Protein AF-A0AB38YH17-F1 (afdb_monomer_lite)

Sequence (181 aa):
MALWWCITSNSRCSYEELKRRRCLALGWRDLGSLQRYIKDDPRWERQFKTRVQLKGNLAYAKDQQWVDHGASVPELFWRFINMPAGDYIVLLEAGSQLTLGKTEVFGIARTPDRAIGCYQYDDQFDHAHQIHADLEWVDWHRARFGELNLPRVSFKSLLQDDTELPKVEAAWAAHAALPKA

Radius of gyration: 16.41 Å; chains: 1; bounding box: 44×32×44 Å

Structure (mmCIF, N/CA/C/O backbone):
data_AF-A0AB38YH17-F1
#
_entry.id   AF-A0AB38YH17-F1
#
loop_
_atom_site.group_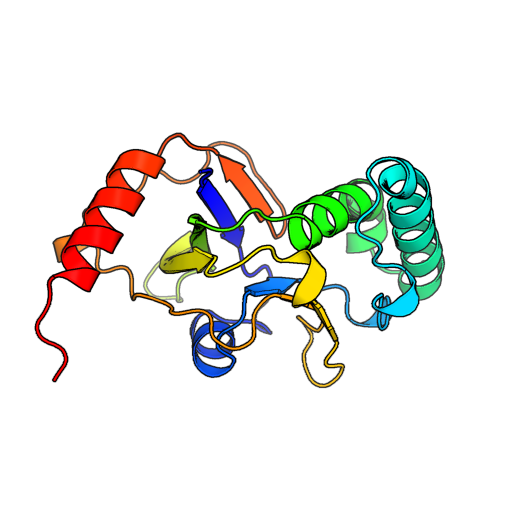PDB
_atom_site.id
_atom_site.type_symbol
_atom_site.label_atom_id
_atom_site.label_alt_id
_atom_site.label_comp_id
_atom_site.label_asym_id
_atom_site.label_entity_id
_atom_site.label_seq_id
_atom_site.pdbx_PDB_ins_code
_atom_site.Cartn_x
_atom_site.Cartn_y
_atom_site.Cartn_z
_atom_site.occupancy
_atom_site.B_iso_or_equiv
_atom_site.auth_seq_id
_atom_site.auth_comp_id
_atom_site.auth_asym_id
_atom_site.auth_atom_id
_atom_site.pdbx_PDB_model_num
ATOM 1 N N . MET A 1 1 ? 4.968 1.885 15.125 1.00 90.75 1 MET A N 1
ATOM 2 C CA . MET A 1 1 ? 3.621 1.920 14.545 1.00 90.75 1 MET A CA 1
ATOM 3 C C . MET A 1 1 ? 3.538 3.204 13.764 1.00 90.75 1 MET A C 1
ATOM 5 O O . MET A 1 1 ? 3.742 4.258 14.355 1.00 90.75 1 MET A O 1
ATOM 9 N N . ALA A 1 2 ? 3.368 3.086 12.459 1.00 96.38 2 ALA A N 1
ATOM 10 C CA . ALA A 1 2 ? 3.217 4.199 11.536 1.00 96.38 2 ALA A CA 1
ATOM 11 C C . ALA A 1 2 ? 1.855 4.129 10.834 1.00 96.38 2 ALA A C 1
ATOM 13 O O . ALA A 1 2 ? 1.192 3.087 10.843 1.00 96.38 2 ALA A O 1
ATOM 14 N N . LEU A 1 3 ? 1.457 5.241 10.223 1.00 97.56 3 LEU A N 1
ATOM 15 C CA . LEU A 1 3 ? 0.292 5.355 9.363 1.00 97.56 3 LEU A CA 1
ATOM 16 C C . LEU A 1 3 ? 0.723 5.490 7.901 1.00 97.56 3 LEU A C 1
ATOM 18 O O . LEU A 1 3 ? 1.453 6.407 7.516 1.00 97.56 3 LEU A O 1
ATOM 22 N N . TRP A 1 4 ? 0.206 4.589 7.075 1.00 97.00 4 TRP A N 1
ATOM 23 C CA . TRP A 1 4 ? 0.431 4.557 5.641 1.00 97.00 4 TRP A CA 1
ATOM 24 C C . TRP A 1 4 ? -0.840 4.948 4.897 1.00 97.00 4 TRP A C 1
ATOM 26 O O . TRP A 1 4 ? -1.844 4.243 4.929 1.00 97.00 4 TRP A O 1
ATOM 36 N N . TRP A 1 5 ? -0.786 6.051 4.169 1.00 95.75 5 TRP A N 1
ATOM 37 C CA . TRP A 1 5 ? -1.809 6.431 3.211 1.00 95.75 5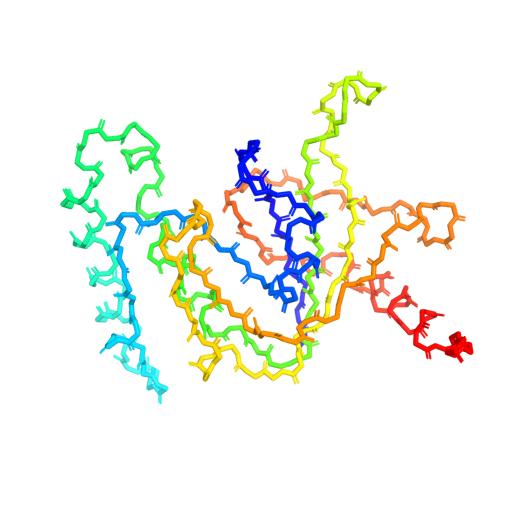 TRP A CA 1
ATOM 38 C C . TRP A 1 5 ? -1.557 5.690 1.911 1.00 95.75 5 TRP A C 1
ATOM 40 O O . TRP A 1 5 ? -0.503 5.845 1.295 1.00 95.75 5 TRP A O 1
ATOM 50 N N . CYS A 1 6 ? -2.520 4.884 1.490 1.00 93.69 6 CYS A N 1
ATOM 51 C CA . CYS A 1 6 ? -2.495 4.187 0.219 1.00 93.69 6 CYS A CA 1
ATOM 52 C C . CYS A 1 6 ? -3.551 4.789 -0.703 1.00 93.69 6 CYS A C 1
ATOM 54 O O . CYS A 1 6 ? -4.664 5.038 -0.262 1.00 93.69 6 CYS A O 1
ATOM 56 N N . ILE A 1 7 ? -3.213 5.037 -1.968 1.00 89.12 7 ILE A N 1
ATOM 57 C CA . ILE A 1 7 ? -4.166 5.525 -2.968 1.00 89.12 7 ILE A CA 1
ATOM 58 C C . ILE A 1 7 ? -4.225 4.563 -4.148 1.00 89.12 7 ILE A C 1
ATOM 60 O O . ILE A 1 7 ? -3.200 4.254 -4.768 1.00 89.12 7 ILE A O 1
ATOM 64 N N . THR A 1 8 ? -5.430 4.114 -4.485 1.00 81.69 8 THR A N 1
ATOM 65 C CA . THR A 1 8 ? -5.671 3.364 -5.715 1.00 81.69 8 THR A CA 1
ATOM 66 C C . THR A 1 8 ? -5.683 4.354 -6.881 1.00 81.69 8 THR A C 1
ATOM 68 O O . THR A 1 8 ? -6.511 5.252 -6.996 1.00 81.69 8 THR A O 1
ATOM 71 N N . SER A 1 9 ? -4.647 4.285 -7.716 1.00 62.66 9 SER A N 1
ATOM 72 C CA . SER A 1 9 ? -4.362 5.308 -8.738 1.00 62.66 9 SER A CA 1
ATOM 73 C C . SER A 1 9 ? -5.027 5.037 -10.092 1.00 62.66 9 SER A C 1
ATOM 75 O O . SER A 1 9 ? -4.808 5.781 -11.047 1.00 62.66 9 SER A O 1
ATOM 77 N N . ASN A 1 10 ? -5.826 3.974 -10.207 1.00 60.28 10 ASN A N 1
ATOM 78 C CA . ASN A 1 10 ? -6.523 3.617 -11.436 1.00 60.28 10 ASN A CA 1
ATOM 79 C C . ASN A 1 10 ? -7.869 2.942 -11.143 1.00 60.28 10 ASN A C 1
ATOM 81 O O . ASN A 1 10 ? -8.079 2.377 -10.078 1.00 60.28 10 ASN A O 1
ATOM 85 N N . SER A 1 11 ? -8.762 2.929 -12.133 1.00 59.66 11 SER A N 1
ATOM 86 C CA . SER A 1 11 ? -10.042 2.201 -12.089 1.00 59.66 11 SER A CA 1
ATOM 87 C C . SER A 1 11 ? -9.899 0.671 -12.026 1.00 59.66 11 SER A C 1
ATOM 89 O O . SER A 1 11 ? -10.888 -0.045 -12.153 1.00 59.66 11 SER A O 1
ATOM 91 N N . ARG A 1 12 ? -8.670 0.160 -11.904 1.00 66.25 12 ARG A N 1
ATOM 92 C CA . ARG A 1 12 ? -8.317 -1.255 -12.064 1.00 66.25 12 ARG A CA 1
ATOM 93 C C . ARG A 1 12 ? -7.787 -1.892 -10.779 1.00 66.25 12 ARG A C 1
ATOM 95 O O . ARG A 1 12 ? -7.286 -3.008 -10.815 1.00 66.25 12 ARG A O 1
ATOM 102 N N . CYS A 1 13 ? -7.867 -1.172 -9.668 1.00 77.75 13 CYS A N 1
ATOM 103 C CA . CYS A 1 13 ? -7.771 -1.701 -8.318 1.00 77.75 13 CYS A CA 1
ATOM 104 C C . CYS A 1 13 ? -8.674 -0.835 -7.455 1.00 77.75 13 CYS A C 1
ATOM 106 O O . CYS A 1 13 ? -8.560 0.386 -7.490 1.00 77.75 13 CYS A O 1
ATOM 108 N N . SER A 1 14 ? -9.599 -1.476 -6.754 1.00 88.25 14 SER A N 1
ATOM 109 C CA . SER A 1 14 ? -10.558 -0.806 -5.881 1.00 88.25 14 SER A CA 1
ATOM 110 C C . SER A 1 14 ? -10.413 -1.312 -4.453 1.00 88.25 14 SER A C 1
ATOM 112 O O . SER A 1 14 ? -9.875 -2.401 -4.222 1.00 88.25 14 SER A O 1
ATOM 114 N N . TYR A 1 15 ? -10.970 -0.574 -3.503 1.00 91.69 15 TYR A N 1
ATOM 115 C CA . TYR A 1 15 ? -11.047 -0.960 -2.108 1.00 91.69 15 TYR A CA 1
ATOM 116 C C . TYR A 1 15 ? -11.730 -2.316 -1.976 1.00 91.69 15 TYR A C 1
ATOM 118 O O . TYR A 1 15 ? -11.218 -3.206 -1.304 1.00 91.69 15 TYR A O 1
ATOM 126 N N . GLU A 1 16 ? -12.831 -2.509 -2.702 1.00 91.75 16 GLU A N 1
ATOM 127 C CA . GLU A 1 16 ? -13.568 -3.771 -2.727 1.00 91.75 16 GLU A CA 1
ATOM 128 C C . GLU A 1 16 ? -12.722 -4.929 -3.271 1.00 91.75 16 GLU A C 1
ATOM 130 O O . GLU A 1 16 ? -12.794 -6.053 -2.765 1.00 91.75 16 GLU A O 1
ATOM 135 N N . GLU A 1 17 ? -11.868 -4.676 -4.267 1.00 91.88 17 GLU A N 1
ATOM 136 C CA . GLU A 1 17 ? -10.942 -5.691 -4.765 1.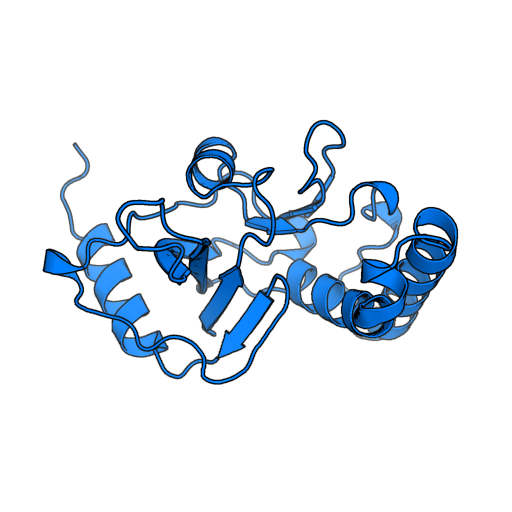00 91.88 17 GLU A CA 1
ATOM 137 C C . GLU A 1 17 ? -9.910 -6.084 -3.698 1.00 91.88 17 GLU A C 1
ATOM 139 O O . GLU A 1 17 ? -9.729 -7.278 -3.441 1.00 91.88 17 GLU A O 1
ATOM 144 N N . LEU A 1 18 ? -9.267 -5.102 -3.056 1.00 93.19 18 LEU A N 1
ATOM 145 C CA . LEU A 1 18 ? -8.273 -5.327 -1.999 1.00 93.19 18 LEU A CA 1
ATOM 146 C C . LEU A 1 18 ? -8.888 -6.009 -0.773 1.00 93.19 18 LEU A C 1
ATOM 148 O O . LEU A 1 18 ? -8.279 -6.915 -0.199 1.00 93.19 18 LEU A O 1
ATOM 152 N N . LYS A 1 19 ? -10.117 -5.628 -0.413 1.00 94.62 19 LYS A N 1
ATOM 153 C CA . LYS A 1 19 ? -10.904 -6.229 0.665 1.00 94.62 19 LYS A CA 1
ATOM 154 C C . LYS A 1 19 ? -11.226 -7.688 0.379 1.00 94.62 19 LYS A C 1
ATOM 156 O O . LYS A 1 19 ? -10.976 -8.541 1.227 1.00 94.62 19 LYS A O 1
ATOM 161 N N . ARG A 1 20 ? -11.694 -8.003 -0.833 1.00 93.50 20 ARG A N 1
ATOM 162 C CA . ARG A 1 20 ? -11.964 -9.384 -1.265 1.00 93.50 20 ARG A CA 1
ATOM 163 C C . ARG A 1 20 ? -10.697 -10.242 -1.292 1.00 93.50 20 ARG A C 1
ATOM 165 O O . ARG A 1 20 ? -10.747 -11.403 -0.898 1.00 93.50 20 ARG A O 1
ATOM 172 N N . ARG A 1 21 ? -9.577 -9.682 -1.760 1.00 93.62 21 ARG A N 1
ATOM 173 C CA . ARG A 1 21 ? -8.267 -10.359 -1.806 1.00 93.62 21 ARG A CA 1
ATOM 174 C C . ARG A 1 21 ? -7.581 -10.432 -0.441 1.00 93.62 21 ARG A C 1
ATOM 176 O O . ARG A 1 21 ? -6.639 -11.200 -0.294 1.00 93.62 21 ARG A O 1
ATOM 183 N N . ARG A 1 22 ? -8.056 -9.660 0.544 1.00 95.12 22 ARG A N 1
ATOM 184 C CA . ARG A 1 22 ? -7.485 -9.559 1.895 1.00 95.12 22 ARG A CA 1
ATOM 185 C C . ARG A 1 22 ? -5.992 -9.223 1.867 1.00 95.12 22 ARG A C 1
ATOM 187 O O . ARG A 1 22 ? -5.194 -9.804 2.597 1.00 95.12 22 ARG A O 1
ATOM 194 N N . CYS A 1 23 ? -5.616 -8.277 1.012 1.00 94.94 23 CYS A N 1
ATOM 195 C CA . CYS A 1 23 ? -4.224 -7.883 0.812 1.00 94.94 23 CYS A CA 1
ATOM 196 C C . CYS A 1 23 ? -4.077 -6.364 0.713 1.00 94.94 23 CYS A C 1
ATOM 198 O O . CYS A 1 23 ? -5.038 -5.657 0.398 1.00 94.94 23 CYS A O 1
ATOM 200 N N . LEU A 1 24 ? -2.849 -5.877 0.883 1.00 94.88 24 LEU A N 1
ATOM 201 C CA . LEU A 1 24 ? -2.430 -4.589 0.332 1.00 94.88 24 LEU A CA 1
ATOM 202 C C . LEU A 1 24 ? -1.656 -4.853 -0.960 1.00 94.88 24 LEU A C 1
ATOM 204 O O . LEU A 1 24 ? -0.811 -5.748 -0.991 1.00 94.88 24 LEU A O 1
ATOM 208 N N . ALA A 1 25 ? -1.913 -4.077 -2.014 1.00 94.06 25 ALA A N 1
ATOM 209 C CA . ALA A 1 25 ? -1.276 -4.304 -3.305 1.00 94.06 25 ALA A CA 1
ATOM 210 C C . ALA A 1 25 ? -0.769 -3.024 -3.977 1.00 94.06 25 ALA A C 1
ATOM 212 O O . ALA A 1 25 ? -1.341 -1.947 -3.823 1.00 94.06 25 ALA A O 1
ATOM 213 N N . LEU A 1 26 ? 0.294 -3.165 -4.770 1.00 91.94 26 LEU A N 1
ATOM 214 C CA . LEU A 1 26 ? 0.861 -2.124 -5.622 1.00 91.94 26 LEU A CA 1
ATOM 215 C C . LEU A 1 26 ? 0.747 -2.501 -7.101 1.00 91.94 26 LEU A C 1
ATOM 217 O O . LEU A 1 26 ? 0.844 -3.673 -7.477 1.00 91.94 26 LEU A O 1
ATOM 221 N N . GLY A 1 27 ? 0.590 -1.468 -7.934 1.00 88.38 27 GLY A N 1
ATOM 222 C CA . GLY A 1 27 ? 0.692 -1.556 -9.389 1.00 88.38 27 GLY A CA 1
ATOM 223 C C . GLY A 1 27 ? 2.100 -1.910 -9.872 1.00 88.38 27 GLY A C 1
ATOM 224 O O . GLY A 1 27 ? 2.980 -2.232 -9.078 1.00 88.38 27 GLY A O 1
ATOM 225 N N . TRP A 1 28 ? 2.318 -1.779 -11.181 1.00 91.25 28 TRP A N 1
ATOM 226 C CA . TRP A 1 28 ? 3.551 -2.147 -11.892 1.00 91.25 28 TRP A CA 1
ATOM 227 C C . TRP A 1 28 ? 3.695 -3.638 -12.234 1.00 91.25 28 TRP A C 1
ATOM 229 O O . TRP A 1 28 ? 4.817 -4.141 -12.300 1.00 91.25 28 TRP A O 1
ATOM 239 N N . ARG A 1 29 ? 2.586 -4.314 -12.574 1.00 93.00 29 ARG A N 1
ATOM 240 C CA . ARG A 1 29 ? 2.536 -5.738 -12.966 1.00 93.00 29 ARG A CA 1
ATOM 241 C C . ARG A 1 29 ? 3.690 -6.214 -13.855 1.00 93.00 29 ARG A C 1
ATOM 243 O O . ARG A 1 29 ? 4.269 -7.256 -13.555 1.00 93.00 29 ARG A O 1
ATOM 250 N N . ASP A 1 30 ? 4.049 -5.474 -14.902 1.00 94.44 30 ASP A N 1
ATOM 251 C CA . ASP A 1 30 ? 5.064 -5.875 -15.890 1.00 94.44 30 ASP A CA 1
ATOM 252 C C . ASP A 1 30 ? 6.507 -5.830 -15.348 1.00 94.44 30 ASP A C 1
ATOM 254 O O . ASP A 1 30 ? 7.439 -6.293 -16.007 1.00 94.44 30 ASP A O 1
ATOM 258 N N . LEU A 1 31 ? 6.718 -5.379 -14.099 1.00 94.81 31 LEU A N 1
ATOM 259 C CA . LEU A 1 31 ? 7.949 -5.705 -13.376 1.00 94.81 31 LEU A CA 1
ATOM 260 C C . LEU A 1 31 ? 8.107 -7.224 -13.252 1.00 94.81 31 LEU A C 1
ATOM 262 O O . LEU A 1 31 ? 9.234 -7.718 -13.222 1.00 94.81 31 LEU A O 1
ATOM 266 N N . GLY A 1 32 ? 7.016 -7.986 -13.198 1.00 96.00 32 GLY A N 1
ATOM 267 C CA . GLY A 1 32 ? 7.044 -9.411 -12.898 1.00 96.00 32 GLY A CA 1
ATOM 268 C C . GLY A 1 32 ? 7.415 -9.682 -11.440 1.00 96.00 32 GLY A C 1
ATOM 269 O O . GLY A 1 32 ? 7.835 -8.787 -10.704 1.00 96.00 32 GLY A O 1
ATOM 270 N N . SER A 1 33 ? 7.314 -10.942 -11.021 1.00 95.75 33 SER A N 1
ATOM 271 C CA . SER A 1 33 ? 7.592 -11.324 -9.632 1.00 95.75 33 SER A CA 1
ATOM 272 C C . SER A 1 33 ? 8.961 -10.838 -9.131 1.00 95.75 33 SER A C 1
ATOM 274 O O . SER A 1 33 ? 10.006 -11.031 -9.771 1.00 95.75 33 SER A O 1
ATOM 276 N N . LEU A 1 34 ? 8.948 -10.227 -7.942 1.00 95.75 34 LEU A N 1
ATOM 277 C CA . LEU A 1 34 ? 10.137 -9.796 -7.212 1.00 95.75 34 LEU A CA 1
ATOM 278 C C . LEU A 1 34 ? 10.571 -10.805 -6.141 1.00 95.75 34 LEU A C 1
ATOM 280 O O . LEU A 1 34 ? 11.603 -10.577 -5.517 1.00 95.75 34 LEU A O 1
ATOM 284 N N . GLN A 1 35 ? 9.852 -11.924 -5.963 1.00 94.81 35 GLN A N 1
ATOM 285 C CA . GLN A 1 35 ? 10.039 -12.883 -4.858 1.00 94.81 35 GLN A CA 1
ATOM 286 C C . GLN A 1 35 ? 11.510 -13.274 -4.657 1.00 94.81 35 GLN A C 1
ATOM 288 O O . GLN A 1 35 ? 12.044 -13.202 -3.557 1.00 94.81 35 GLN A O 1
ATOM 293 N N . ARG A 1 36 ? 12.207 -13.609 -5.752 1.00 94.06 36 ARG A N 1
ATOM 294 C CA . ARG A 1 36 ? 13.623 -14.029 -5.742 1.00 94.06 36 ARG A CA 1
ATOM 295 C C . ARG A 1 36 ? 14.613 -12.945 -5.301 1.00 94.06 36 ARG A C 1
ATOM 297 O O . ARG A 1 36 ? 15.790 -13.230 -5.093 1.00 94.06 36 ARG A O 1
ATOM 304 N N . TYR A 1 37 ? 14.168 -11.695 -5.250 1.00 93.31 37 TYR A N 1
ATOM 305 C CA . TYR A 1 37 ? 14.963 -10.543 -4.846 1.00 93.31 37 TYR A CA 1
ATOM 306 C C . TYR A 1 37 ? 14.607 -10.052 -3.449 1.00 93.31 37 TYR A C 1
ATOM 308 O O . TYR A 1 37 ? 15.236 -9.105 -3.000 1.00 93.31 37 TYR A O 1
ATOM 316 N N . ILE A 1 38 ? 13.634 -10.644 -2.763 1.00 93.38 38 ILE A N 1
ATOM 317 C CA . ILE A 1 38 ? 13.275 -10.239 -1.406 1.00 93.38 38 ILE A CA 1
ATOM 318 C C . ILE A 1 38 ? 14.163 -10.997 -0.426 1.00 93.38 38 ILE A C 1
ATOM 320 O O . ILE A 1 38 ? 14.278 -12.220 -0.495 1.00 93.38 38 ILE A O 1
ATOM 324 N N . LYS A 1 39 ? 14.839 -10.254 0.453 1.00 92.25 39 LYS A N 1
ATOM 325 C CA . LYS A 1 39 ? 15.719 -10.798 1.489 1.00 92.25 39 LYS A CA 1
ATOM 326 C C . LYS A 1 39 ? 15.609 -9.951 2.745 1.00 92.25 39 LYS A C 1
ATOM 328 O O . LYS A 1 39 ? 15.701 -8.730 2.649 1.00 92.25 39 LYS A O 1
ATOM 333 N N . ASP A 1 40 ? 15.484 -10.608 3.894 1.00 89.12 40 ASP A N 1
ATOM 334 C CA . ASP A 1 40 ? 15.517 -9.968 5.213 1.00 89.12 40 ASP A CA 1
ATOM 335 C C . ASP A 1 40 ? 16.971 -9.677 5.626 1.00 89.12 40 ASP A C 1
ATOM 337 O O . ASP A 1 40 ? 17.537 -10.313 6.510 1.00 89.12 40 ASP A O 1
ATOM 341 N N . ASP A 1 41 ? 17.614 -8.766 4.891 1.00 88.69 41 ASP A N 1
ATOM 342 C CA . ASP A 1 41 ? 18.974 -8.285 5.147 1.00 88.69 41 ASP A CA 1
ATOM 343 C C . ASP A 1 41 ? 19.031 -6.763 4.902 1.00 88.69 41 ASP A C 1
ATOM 345 O O . ASP A 1 41 ? 18.842 -6.321 3.764 1.00 88.69 41 ASP A O 1
ATOM 349 N N . PRO A 1 42 ? 19.337 -5.937 5.921 1.00 81.00 42 PRO A N 1
ATOM 350 C CA . PRO A 1 42 ? 19.447 -4.484 5.771 1.00 81.00 42 PRO A CA 1
ATOM 351 C C . PRO A 1 42 ? 20.455 -4.040 4.702 1.00 81.00 42 PRO A C 1
ATOM 353 O O . PRO A 1 42 ? 20.302 -2.989 4.083 1.00 81.00 42 PRO A O 1
ATOM 356 N N . ARG A 1 43 ? 21.492 -4.843 4.434 1.00 90.06 43 ARG A N 1
ATOM 357 C CA . ARG A 1 43 ? 22.506 -4.543 3.411 1.00 90.06 43 ARG A CA 1
ATOM 358 C C . ARG A 1 43 ? 22.007 -4.791 1.992 1.00 90.06 43 ARG A C 1
ATOM 360 O O . ARG A 1 43 ? 22.727 -4.460 1.051 1.00 90.06 43 ARG A O 1
ATOM 367 N N . TRP A 1 44 ? 20.822 -5.383 1.841 1.00 93.50 44 TRP A N 1
ATOM 368 C CA . TRP A 1 44 ? 20.228 -5.767 0.565 1.00 93.50 44 TRP A CA 1
ATOM 369 C C . TRP A 1 44 ? 19.396 -4.661 -0.092 1.00 93.50 44 TRP A C 1
ATOM 371 O O . TRP A 1 44 ? 19.095 -4.741 -1.285 1.00 93.50 44 TRP A O 1
ATOM 381 N N . GLU A 1 45 ? 19.059 -3.609 0.656 1.00 95.12 45 GLU A N 1
ATOM 382 C CA . GLU A 1 45 ? 18.231 -2.489 0.205 1.00 95.12 45 GLU A CA 1
ATOM 383 C C . GLU A 1 45 ? 18.678 -1.931 -1.152 1.00 95.12 45 GLU A C 1
ATOM 385 O O . GLU A 1 45 ? 17.896 -1.832 -2.102 1.00 95.12 45 GLU A O 1
ATOM 390 N N . ARG A 1 46 ? 19.969 -1.603 -1.271 1.00 95.69 46 ARG A N 1
ATOM 391 C CA . ARG A 1 46 ? 20.533 -1.000 -2.483 1.00 95.69 46 ARG A CA 1
ATOM 392 C C . ARG A 1 46 ? 20.399 -1.932 -3.687 1.00 95.69 46 ARG A C 1
ATOM 394 O O . ARG A 1 46 ? 20.072 -1.484 -4.788 1.00 95.69 46 ARG A O 1
ATOM 401 N N . GLN A 1 47 ? 20.661 -3.221 -3.497 1.00 96.06 47 GLN A N 1
ATOM 402 C CA . GLN A 1 47 ? 20.594 -4.243 -4.536 1.00 96.06 47 GLN A CA 1
ATOM 403 C C . GLN A 1 47 ? 19.145 -4.449 -4.962 1.00 96.06 47 GLN A C 1
ATOM 405 O O . GLN A 1 47 ? 18.874 -4.451 -6.162 1.00 96.06 47 GLN A O 1
ATOM 410 N N . PHE A 1 48 ? 18.216 -4.557 -4.009 1.00 96.69 48 PHE A N 1
ATOM 411 C CA . PHE A 1 48 ? 16.787 -4.651 -4.292 1.00 96.69 48 PHE A CA 1
ATOM 412 C C . PHE A 1 48 ? 16.309 -3.457 -5.125 1.00 96.69 48 PHE A C 1
ATOM 414 O O . PHE A 1 48 ? 15.797 -3.648 -6.230 1.00 96.69 48 PHE A O 1
ATOM 421 N N . LYS A 1 49 ? 16.573 -2.229 -4.661 1.00 97.19 49 LYS A N 1
ATOM 422 C CA . LYS A 1 49 ? 16.175 -0.998 -5.360 1.00 97.19 49 LYS A CA 1
ATOM 423 C C . LYS A 1 49 ? 16.747 -0.932 -6.776 1.00 97.19 49 LYS A C 1
ATOM 425 O O . LYS A 1 49 ? 16.026 -0.646 -7.729 1.00 97.19 49 LYS A O 1
ATOM 430 N N . THR A 1 50 ? 18.019 -1.299 -6.942 1.00 96.75 50 THR A N 1
ATOM 431 C CA . THR A 1 50 ? 18.666 -1.368 -8.264 1.00 96.75 50 THR A CA 1
ATOM 432 C C . THR A 1 50 ? 17.965 -2.371 -9.187 1.00 96.75 50 THR A C 1
ATOM 434 O O . THR A 1 50 ? 17.765 -2.091 -10.367 1.00 96.75 50 THR A O 1
ATOM 437 N N . ARG A 1 51 ? 17.558 -3.542 -8.677 1.00 96.75 51 ARG A N 1
ATOM 438 C CA . ARG A 1 51 ? 16.845 -4.556 -9.473 1.00 96.75 51 ARG A CA 1
ATOM 439 C C . ARG A 1 51 ? 15.459 -4.086 -9.896 1.00 96.75 51 ARG A C 1
ATOM 441 O O . ARG A 1 51 ? 15.099 -4.314 -11.049 1.00 96.75 51 ARG A O 1
ATOM 448 N N . VAL A 1 52 ? 14.717 -3.430 -9.003 1.00 97.19 52 VAL A N 1
ATOM 449 C CA . VAL A 1 52 ? 13.412 -2.832 -9.326 1.00 97.19 52 VAL A CA 1
ATOM 450 C C . VAL A 1 52 ? 13.574 -1.779 -10.421 1.00 97.19 52 VAL A C 1
ATOM 452 O O . VAL A 1 52 ? 12.894 -1.868 -11.440 1.00 97.19 52 VAL A O 1
ATOM 455 N N . GLN A 1 53 ? 14.539 -0.863 -10.278 1.00 97.44 53 GLN A N 1
ATOM 456 C CA . GLN A 1 53 ? 14.804 0.172 -11.282 1.00 97.44 53 GLN A CA 1
ATOM 457 C C . GLN A 1 53 ? 15.157 -0.426 -12.649 1.00 97.44 53 GLN A C 1
ATOM 459 O O . GLN A 1 53 ? 14.597 -0.018 -13.660 1.00 97.44 53 GLN A O 1
ATOM 464 N N . LEU A 1 54 ? 16.067 -1.406 -12.697 1.00 96.38 54 LEU A N 1
ATOM 465 C CA . LEU A 1 54 ? 16.475 -2.040 -13.955 1.00 96.38 54 LEU A CA 1
ATOM 466 C C . LEU A 1 54 ? 15.312 -2.769 -14.631 1.00 96.38 54 LEU A C 1
ATOM 468 O O . LEU A 1 54 ? 15.126 -2.633 -15.836 1.00 96.38 54 LEU A O 1
ATOM 472 N N . LYS A 1 55 ? 14.521 -3.531 -13.865 1.00 96.69 55 LYS A N 1
ATOM 473 C CA . LYS A 1 55 ? 13.352 -4.236 -14.406 1.00 96.69 55 LYS A CA 1
ATOM 474 C C . LYS A 1 55 ? 12.313 -3.251 -14.927 1.00 96.69 55 LYS A C 1
ATOM 476 O O . LYS A 1 55 ? 11.797 -3.465 -16.018 1.00 96.69 55 LYS A O 1
ATOM 481 N N . GLY A 1 56 ? 12.063 -2.162 -14.205 1.00 96.12 56 GLY A N 1
ATOM 482 C CA . GLY A 1 56 ? 11.116 -1.146 -14.644 1.00 96.12 56 GLY A CA 1
ATOM 483 C C . GLY A 1 56 ? 11.588 -0.378 -15.874 1.00 96.12 56 GLY A C 1
ATOM 484 O O . GLY A 1 56 ? 10.825 -0.246 -16.820 1.00 96.12 56 GLY A O 1
ATOM 485 N N . ASN A 1 57 ? 12.868 0.002 -15.942 1.00 96.19 57 ASN A N 1
ATOM 486 C CA . ASN A 1 57 ? 13.445 0.641 -17.130 1.00 96.19 57 ASN A CA 1
ATOM 487 C C . ASN A 1 57 ? 13.320 -0.225 -18.391 1.00 96.19 57 ASN A C 1
ATOM 489 O O . ASN A 1 57 ? 13.241 0.318 -19.487 1.00 96.19 57 ASN A O 1
ATOM 493 N N . LEU A 1 58 ? 13.324 -1.554 -18.248 1.00 95.62 58 LEU A N 1
ATOM 494 C CA . LEU A 1 58 ? 13.138 -2.482 -19.363 1.00 95.62 58 LEU A CA 1
ATOM 495 C C . LEU A 1 58 ? 11.657 -2.673 -19.712 1.00 95.62 58 LEU A C 1
ATOM 497 O O . LEU A 1 58 ? 11.294 -2.577 -20.880 1.00 95.62 58 LEU A O 1
ATOM 501 N N . ALA A 1 59 ? 10.812 -2.940 -18.715 1.00 95.50 59 ALA A N 1
ATOM 502 C CA . ALA A 1 59 ? 9.395 -3.239 -18.921 1.00 95.50 59 ALA A CA 1
ATOM 503 C C . ALA A 1 59 ? 8.585 -2.008 -19.362 1.00 95.50 59 ALA A C 1
ATOM 505 O O . ALA A 1 59 ? 7.708 -2.111 -20.213 1.00 95.50 59 ALA A O 1
ATOM 506 N N . TYR A 1 60 ? 8.927 -0.836 -18.828 1.00 94.25 60 TYR A N 1
ATOM 507 C CA . TYR A 1 60 ? 8.177 0.410 -18.976 1.00 94.25 60 TYR A CA 1
ATOM 508 C C . TYR A 1 60 ? 8.962 1.491 -19.728 1.00 94.25 60 TYR A C 1
ATOM 510 O O . TYR A 1 60 ? 8.692 2.678 -19.578 1.00 94.25 60 TYR A O 1
ATOM 518 N N . ALA A 1 61 ? 9.926 1.103 -20.570 1.00 91.56 61 ALA A N 1
ATOM 519 C CA . ALA A 1 61 ? 10.804 2.034 -21.291 1.00 91.56 61 ALA A CA 1
ATOM 520 C C . ALA A 1 61 ? 10.057 3.124 -22.091 1.00 91.56 61 ALA A C 1
ATOM 522 O O . ALA A 1 61 ? 10.608 4.189 -22.350 1.00 91.56 61 ALA A O 1
ATOM 523 N N . LYS A 1 62 ? 8.821 2.834 -22.517 1.00 92.44 62 LYS A N 1
ATOM 524 C CA . LYS A 1 62 ? 7.956 3.727 -23.305 1.00 92.44 62 LYS A CA 1
ATOM 525 C C . LYS A 1 62 ? 6.728 4.223 -22.530 1.00 92.44 62 LYS A C 1
ATOM 527 O O . LYS A 1 62 ? 5.871 4.873 -23.120 1.00 92.44 62 LYS A O 1
ATOM 532 N N . ASP A 1 63 ? 6.607 3.878 -21.252 1.00 92.69 63 ASP A N 1
ATOM 533 C CA . ASP A 1 63 ? 5.474 4.269 -20.417 1.00 92.69 63 ASP A CA 1
ATOM 534 C C . ASP A 1 63 ? 5.738 5.647 -19.797 1.00 92.69 63 ASP A C 1
ATOM 536 O O . ASP A 1 63 ? 6.716 5.839 -19.071 1.00 92.69 63 ASP A O 1
ATOM 540 N N . GLN A 1 64 ? 4.856 6.610 -20.068 1.00 90.81 64 GLN A N 1
ATOM 541 C CA . GLN A 1 64 ? 5.011 7.976 -19.569 1.00 90.81 64 GLN A CA 1
ATOM 542 C C . GLN A 1 64 ? 4.986 8.041 -18.035 1.00 90.81 64 GLN A C 1
ATOM 544 O O . GLN A 1 64 ? 5.754 8.790 -17.438 1.00 90.81 64 GLN A O 1
ATOM 549 N N . GLN A 1 65 ? 4.174 7.213 -17.370 1.00 87.44 65 GLN A N 1
ATOM 550 C CA . GLN A 1 65 ? 4.141 7.192 -15.911 1.00 87.44 65 GLN A CA 1
ATOM 551 C C . GLN A 1 65 ? 5.457 6.694 -15.316 1.00 87.44 65 GLN A C 1
ATOM 553 O O . GLN A 1 65 ? 5.829 7.119 -14.221 1.00 87.44 65 GLN A O 1
ATOM 558 N N . TRP A 1 66 ? 6.142 5.771 -15.992 1.00 92.19 66 TRP A N 1
ATOM 559 C CA . TRP A 1 66 ? 7.476 5.343 -15.582 1.00 92.19 66 TRP A CA 1
ATOM 560 C C . TRP A 1 66 ? 8.528 6.419 -15.844 1.00 92.19 66 TRP A C 1
ATOM 562 O O . TRP A 1 66 ? 9.409 6.612 -15.012 1.00 92.19 66 TRP A O 1
ATOM 572 N N . VAL A 1 67 ? 8.430 7.159 -16.947 1.00 90.81 67 VAL A N 1
ATOM 573 C CA . VAL A 1 67 ? 9.322 8.302 -17.204 1.00 90.81 67 VAL A CA 1
ATOM 574 C C . VAL A 1 67 ? 9.184 9.359 -16.103 1.00 90.81 67 VAL A C 1
ATOM 576 O O . VAL A 1 67 ? 10.192 9.816 -15.567 1.00 90.81 67 VAL A O 1
ATOM 579 N N . ASP A 1 68 ? 7.952 9.679 -15.706 1.00 88.56 68 ASP A N 1
ATOM 580 C CA . ASP A 1 68 ? 7.679 10.753 -14.746 1.00 88.56 68 ASP A CA 1
ATOM 581 C C . ASP A 1 68 ? 7.918 10.338 -13.284 1.00 88.56 68 ASP A C 1
ATOM 583 O O . ASP A 1 68 ? 8.282 11.163 -12.444 1.00 88.56 68 ASP A O 1
ATOM 587 N N . HIS A 1 69 ? 7.714 9.057 -12.952 1.00 86.50 69 HIS A N 1
ATOM 588 C CA . HIS A 1 69 ? 7.713 8.584 -11.560 1.00 86.50 69 HIS A CA 1
ATOM 589 C C . HIS A 1 69 ? 8.620 7.384 -11.282 1.00 86.50 69 HIS A C 1
ATOM 591 O O . HIS A 1 69 ? 8.795 7.012 -10.124 1.00 86.50 69 HIS A O 1
ATOM 597 N N . GLY A 1 70 ? 9.220 6.763 -12.295 1.00 88.62 70 GLY A N 1
ATOM 598 C CA . GLY A 1 70 ? 9.975 5.513 -12.161 1.00 88.62 70 GLY A CA 1
ATOM 599 C C . GLY A 1 70 ? 11.131 5.594 -11.166 1.00 88.62 70 GLY A C 1
ATOM 600 O O . GLY A 1 70 ? 11.441 4.603 -10.515 1.00 88.62 70 GLY A O 1
ATOM 601 N N . ALA A 1 71 ? 11.715 6.781 -10.975 1.00 91.06 71 ALA A N 1
ATOM 602 C CA . ALA A 1 71 ? 12.783 7.010 -10.003 1.00 91.06 71 ALA A CA 1
ATOM 603 C C . ALA A 1 71 ? 12.348 6.812 -8.535 1.00 91.06 71 ALA A C 1
ATOM 605 O O . ALA A 1 71 ? 13.184 6.476 -7.696 1.00 91.06 71 ALA A O 1
ATOM 606 N N . SER A 1 72 ? 11.063 6.997 -8.202 1.00 91.44 72 SER A N 1
ATOM 607 C CA . SER A 1 72 ? 10.548 6.803 -6.835 1.00 91.44 72 SER A CA 1
ATOM 608 C C . SER A 1 72 ? 10.032 5.385 -6.577 1.00 91.44 72 SER A C 1
ATOM 610 O O . SER A 1 72 ? 9.900 4.972 -5.423 1.00 91.44 72 SER A O 1
ATOM 612 N N . VAL A 1 73 ? 9.788 4.602 -7.632 1.00 93.44 73 VAL A N 1
ATOM 613 C CA . VAL A 1 73 ? 9.231 3.245 -7.533 1.00 93.44 73 VAL A CA 1
ATOM 614 C C . VAL A 1 73 ? 10.121 2.287 -6.721 1.00 93.44 73 VAL A C 1
ATOM 616 O O . VAL A 1 73 ? 9.578 1.558 -5.890 1.00 93.44 73 VAL A O 1
ATOM 619 N N . PRO A 1 74 ? 11.463 2.275 -6.851 1.00 96.00 74 PRO A N 1
ATOM 620 C CA . PRO A 1 74 ? 12.309 1.416 -6.022 1.00 96.00 74 PRO A CA 1
ATOM 621 C C . PRO A 1 74 ? 12.161 1.658 -4.516 1.00 96.00 74 PRO A C 1
ATOM 623 O O . PRO A 1 74 ? 12.105 0.703 -3.743 1.00 96.00 74 PRO A O 1
ATOM 626 N N . GLU A 1 75 ? 12.089 2.926 -4.103 1.00 95.00 75 GLU A N 1
ATOM 627 C CA . GLU A 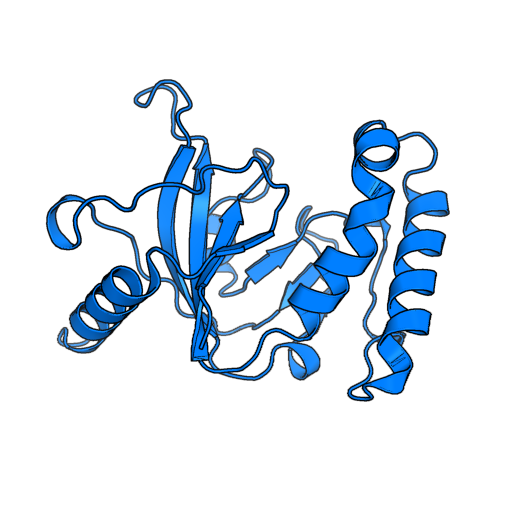1 75 ? 11.876 3.312 -2.704 1.00 95.00 75 GLU A CA 1
ATOM 628 C C . GLU A 1 75 ? 10.506 2.843 -2.212 1.00 95.00 75 GLU A C 1
ATOM 630 O O . GLU A 1 75 ? 10.408 2.219 -1.157 1.00 95.00 75 GLU A O 1
ATOM 635 N N . LEU A 1 76 ? 9.466 3.086 -3.013 1.00 93.94 76 LEU A N 1
ATOM 636 C CA . LEU A 1 76 ? 8.100 2.650 -2.742 1.00 93.94 76 LEU A CA 1
ATOM 637 C C . LEU A 1 76 ? 8.029 1.135 -2.497 1.00 93.94 76 LEU A C 1
ATOM 639 O O . LEU A 1 76 ? 7.501 0.703 -1.474 1.00 93.94 76 LEU A O 1
ATOM 643 N N . PHE A 1 77 ? 8.597 0.330 -3.400 1.00 95.50 77 PHE A N 1
ATOM 644 C CA . PHE A 1 77 ? 8.609 -1.125 -3.248 1.00 95.50 77 PHE A CA 1
ATOM 645 C C . PHE A 1 77 ? 9.401 -1.576 -2.027 1.00 95.50 77 PHE A C 1
ATOM 647 O O . PHE A 1 77 ? 8.985 -2.521 -1.364 1.00 95.50 77 PHE A O 1
ATOM 654 N N . TRP A 1 78 ? 10.524 -0.920 -1.720 1.00 95.25 78 TRP A N 1
ATOM 655 C CA . TRP A 1 78 ? 11.319 -1.263 -0.544 1.00 95.25 78 TRP A CA 1
ATOM 656 C C . TRP A 1 78 ? 10.538 -1.038 0.750 1.00 95.25 78 TRP A C 1
ATOM 658 O O . TRP A 1 78 ? 10.518 -1.925 1.601 1.00 95.25 78 TRP A O 1
ATOM 668 N N . ARG A 1 79 ? 9.855 0.108 0.877 1.00 94.44 79 ARG A N 1
ATOM 669 C CA . ARG A 1 79 ? 8.991 0.412 2.029 1.00 94.44 79 ARG A CA 1
ATOM 670 C C . ARG A 1 79 ? 7.834 -0.570 2.139 1.00 94.44 79 ARG A C 1
ATOM 672 O O . ARG A 1 79 ? 7.580 -1.090 3.216 1.00 94.44 79 ARG A O 1
ATOM 679 N N . PHE A 1 80 ? 7.192 -0.868 1.014 1.00 95.19 80 PHE A N 1
ATOM 680 C CA . PHE A 1 80 ? 6.085 -1.813 0.936 1.00 95.19 80 PHE A CA 1
ATOM 681 C C . PHE A 1 80 ? 6.466 -3.206 1.453 1.00 95.19 80 PHE A C 1
ATOM 683 O O . PHE A 1 80 ? 5.808 -3.725 2.347 1.00 95.19 80 PHE A O 1
ATOM 690 N N . ILE A 1 81 ? 7.573 -3.788 0.977 1.00 95.25 81 ILE A N 1
ATOM 691 C CA . ILE A 1 81 ? 7.998 -5.121 1.438 1.00 95.25 81 ILE A CA 1
ATOM 692 C C . ILE A 1 81 ? 8.608 -5.115 2.846 1.00 95.25 81 ILE A C 1
ATOM 694 O O . ILE A 1 81 ? 8.749 -6.178 3.433 1.00 95.25 81 ILE A O 1
ATOM 698 N N . ASN A 1 82 ? 8.988 -3.959 3.395 1.00 94.19 82 ASN A N 1
ATOM 699 C CA . ASN A 1 82 ? 9.543 -3.842 4.750 1.00 94.19 82 ASN A CA 1
ATOM 700 C C . ASN A 1 82 ? 8.544 -3.282 5.767 1.00 94.19 82 ASN A C 1
ATOM 702 O O . ASN A 1 82 ? 8.953 -2.952 6.880 1.00 94.19 82 ASN A O 1
ATOM 706 N N . MET A 1 83 ? 7.258 -3.182 5.416 1.00 95.00 83 MET A N 1
ATOM 707 C CA . MET A 1 83 ? 6.241 -2.664 6.326 1.00 95.00 83 MET A CA 1
ATOM 708 C C . MET A 1 83 ? 6.223 -3.492 7.632 1.00 95.00 83 MET A C 1
ATOM 710 O O . MET A 1 83 ? 6.078 -4.723 7.579 1.00 95.00 83 MET A O 1
ATOM 714 N N . PRO A 1 84 ? 6.441 -2.856 8.798 1.00 94.38 84 PRO A N 1
ATOM 715 C CA . PRO A 1 84 ? 6.394 -3.517 10.096 1.00 94.38 84 PRO A CA 1
ATOM 716 C C . PRO A 1 84 ? 5.022 -4.105 10.419 1.00 94.38 84 PRO A C 1
ATOM 718 O O . PRO A 1 84 ? 3.999 -3.656 9.906 1.00 94.38 84 PRO A O 1
ATOM 721 N N . ALA A 1 85 ? 5.007 -5.066 11.343 1.00 95.06 85 ALA A N 1
ATOM 722 C CA . ALA A 1 85 ? 3.774 -5.528 11.967 1.00 95.06 85 ALA A CA 1
ATOM 723 C C . ALA A 1 85 ? 3.167 -4.425 12.850 1.00 95.06 85 ALA A C 1
ATOM 725 O O . ALA A 1 85 ? 3.886 -3.716 13.561 1.00 95.06 85 ALA A O 1
ATOM 726 N N . GLY A 1 86 ? 1.840 -4.336 12.859 1.00 95.88 86 GLY A N 1
ATOM 727 C CA . GLY A 1 86 ? 1.076 -3.407 13.682 1.00 95.88 86 GLY A CA 1
ATOM 728 C C . GLY A 1 86 ? 0.959 -1.986 13.131 1.00 95.88 86 GLY A C 1
ATOM 729 O O . GLY A 1 86 ? 0.351 -1.161 13.811 1.00 95.88 86 GLY A O 1
ATOM 730 N N . ASP A 1 87 ? 1.503 -1.710 11.948 1.00 97.31 87 ASP A N 1
ATOM 731 C CA . ASP A 1 87 ? 1.307 -0.451 11.233 1.00 97.31 87 ASP A CA 1
ATOM 732 C C . ASP A 1 87 ? -0.116 -0.358 10.675 1.00 97.31 87 ASP A C 1
ATOM 734 O O . ASP A 1 87 ? -0.758 -1.369 10.383 1.00 97.31 87 ASP A O 1
ATOM 738 N N . TYR A 1 88 ? -0.614 0.866 10.530 1.00 97.94 88 TYR A N 1
ATOM 739 C CA . TYR A 1 88 ? -1.941 1.129 9.992 1.00 97.94 88 TYR A CA 1
ATOM 740 C C . TYR A 1 88 ? -1.873 1.566 8.544 1.00 97.94 88 TYR A C 1
ATOM 742 O O . TYR A 1 88 ? -0.957 2.268 8.125 1.00 97.94 88 TYR A O 1
ATOM 750 N N . ILE A 1 89 ? -2.896 1.188 7.794 1.00 97.44 89 ILE A N 1
ATOM 751 C CA . ILE A 1 89 ? -3.087 1.569 6.405 1.00 97.44 89 ILE A CA 1
ATOM 752 C C . ILE A 1 89 ? -4.427 2.287 6.310 1.00 97.44 89 ILE A C 1
ATOM 754 O O . ILE A 1 89 ? -5.430 1.781 6.805 1.00 97.44 89 ILE A O 1
ATOM 758 N N . VAL A 1 90 ? -4.449 3.441 5.656 1.00 97.12 90 VAL A N 1
ATOM 759 C CA . VAL A 1 90 ? -5.666 4.148 5.247 1.00 97.12 90 VAL A CA 1
ATOM 760 C C . VAL A 1 90 ? -5.736 4.090 3.732 1.00 97.12 90 VAL A C 1
ATOM 762 O O . VAL A 1 90 ? -4.822 4.567 3.060 1.00 97.12 90 VAL A O 1
ATOM 765 N N . LEU A 1 91 ? -6.808 3.516 3.190 1.00 95.06 91 LEU A N 1
ATOM 766 C CA . LEU A 1 91 ? -7.018 3.463 1.751 1.00 95.06 91 LEU A CA 1
ATOM 767 C C . LEU A 1 91 ? -7.869 4.641 1.275 1.00 95.06 91 LEU A C 1
ATOM 769 O O . LEU A 1 91 ? -8.978 4.881 1.761 1.00 95.06 91 LEU A O 1
ATOM 773 N N . LEU A 1 92 ? -7.323 5.335 0.287 1.00 92.38 92 LEU A N 1
ATOM 774 C CA . LEU A 1 92 ? -7.921 6.418 -0.459 1.00 92.38 92 LEU A CA 1
ATOM 775 C C . LEU A 1 92 ? -8.296 5.945 -1.860 1.00 92.38 92 LEU A C 1
ATOM 777 O O . LEU A 1 92 ? -7.475 5.337 -2.545 1.00 92.38 92 LEU A O 1
ATOM 781 N N . GLU A 1 93 ? -9.481 6.321 -2.324 1.00 88.06 93 GLU A N 1
ATOM 782 C CA . GLU A 1 93 ? -9.862 6.157 -3.729 1.00 88.06 93 GLU A CA 1
ATOM 783 C C . GLU A 1 93 ? -10.484 7.441 -4.261 1.00 88.06 93 GLU A C 1
ATOM 785 O O . GLU A 1 93 ? -11.031 8.246 -3.500 1.00 88.06 93 GLU A O 1
ATOM 790 N N . ALA A 1 94 ? -10.408 7.643 -5.576 1.00 77.56 94 ALA A N 1
ATOM 791 C CA . ALA A 1 94 ? -11.209 8.671 -6.222 1.00 77.56 94 ALA A CA 1
ATOM 792 C C . ALA A 1 94 ? -12.689 8.303 -6.057 1.00 77.56 94 ALA A C 1
ATOM 794 O O . ALA A 1 94 ? -13.132 7.239 -6.491 1.00 77.56 94 ALA A O 1
ATOM 795 N N . GLY A 1 95 ? -13.443 9.179 -5.403 1.00 65.69 95 GLY A N 1
ATOM 796 C CA . GLY A 1 95 ? -14.857 8.982 -5.162 1.00 65.69 95 GLY A CA 1
ATOM 797 C C . GLY A 1 95 ? -15.676 8.961 -6.456 1.00 65.69 95 GLY A C 1
ATOM 798 O O . GLY A 1 95 ? -15.217 9.321 -7.543 1.00 65.69 95 GLY A O 1
ATOM 799 N N . SER A 1 96 ? -16.921 8.506 -6.340 1.00 63.78 96 SER A N 1
ATOM 800 C CA . SER A 1 96 ? -17.843 8.390 -7.472 1.00 63.78 96 SER A CA 1
ATOM 801 C C . SER A 1 96 ? -18.196 9.748 -8.109 1.00 63.78 96 SER A C 1
ATOM 803 O O . SER A 1 96 ? -17.881 10.821 -7.591 1.00 63.78 96 SER A O 1
ATOM 805 N N . GLN A 1 97 ? -18.944 9.723 -9.220 1.00 56.69 97 GLN A N 1
ATOM 806 C CA . GLN A 1 97 ? -19.506 10.945 -9.815 1.00 56.69 97 GLN A CA 1
ATOM 807 C C . GLN A 1 97 ? -20.338 11.767 -8.813 1.00 56.69 97 GLN A C 1
ATOM 809 O O . GLN A 1 97 ? -20.357 12.992 -8.903 1.00 56.69 97 GLN A O 1
ATOM 814 N N . LEU A 1 98 ? -20.966 11.116 -7.823 1.00 59.50 98 LEU A N 1
ATOM 815 C CA . LEU A 1 98 ? -21.729 11.788 -6.766 1.00 59.50 98 LEU A CA 1
ATOM 816 C C . LEU A 1 98 ? -20.839 12.624 -5.837 1.00 59.50 98 LEU A C 1
ATOM 818 O O . LEU A 1 98 ? -21.291 13.632 -5.304 1.00 59.50 98 LEU A O 1
ATOM 822 N N . THR A 1 99 ? -19.571 12.245 -5.671 1.00 60.19 99 THR A N 1
ATOM 823 C CA . THR A 1 99 ? -18.588 12.986 -4.866 1.00 60.19 99 THR A CA 1
ATOM 824 C C . THR A 1 99 ? -17.665 13.844 -5.733 1.00 60.19 99 THR A C 1
ATOM 826 O O . THR A 1 99 ? -16.635 14.333 -5.268 1.00 60.19 99 THR A O 1
ATOM 829 N N . LEU A 1 100 ? -18.068 14.091 -6.990 1.00 64.31 100 LEU A N 1
ATOM 830 C CA . LEU A 1 100 ? -17.358 14.913 -7.976 1.00 64.31 100 LEU A CA 1
ATOM 831 C C . LEU A 1 100 ? -15.905 14.460 -8.208 1.00 64.31 100 LEU A C 1
ATOM 833 O O . LEU A 1 100 ? -15.045 15.281 -8.522 1.00 64.31 100 LEU A O 1
ATOM 837 N N . GLY A 1 101 ? -15.615 13.168 -8.022 1.00 69.12 101 GLY A N 1
ATOM 838 C CA . GLY A 1 101 ? -14.260 12.632 -8.166 1.00 69.12 101 GLY A CA 1
ATOM 839 C C . GLY A 1 101 ? -13.284 13.062 -7.066 1.00 69.12 101 GLY A C 1
ATOM 840 O O . GLY A 1 101 ? -12.075 12.924 -7.248 1.00 69.12 101 GLY A O 1
ATOM 841 N N . LYS A 1 102 ? -13.768 13.600 -5.936 1.00 78.88 102 LYS A N 1
ATOM 842 C CA . LYS A 1 102 ? -12.906 13.901 -4.784 1.00 78.88 102 LYS A CA 1
ATOM 843 C C . LYS A 1 102 ? -12.331 12.612 -4.213 1.00 78.88 102 LYS A C 1
ATOM 845 O O . LYS A 1 102 ? -13.036 11.617 -4.115 1.00 78.88 102 LYS A O 1
ATOM 850 N N . THR A 1 103 ? -11.069 12.643 -3.804 1.00 85.94 103 THR A N 1
ATOM 851 C CA . THR A 1 103 ? -10.446 11.529 -3.085 1.00 85.94 103 THR A CA 1
ATOM 852 C C . THR A 1 103 ? -11.100 11.354 -1.717 1.00 85.94 103 THR A C 1
ATOM 854 O O . THR A 1 103 ? -11.255 12.323 -0.973 1.00 85.94 103 THR A O 1
ATOM 857 N N . GLU A 1 104 ? -11.468 10.125 -1.375 1.00 88.88 104 GLU A N 1
ATOM 858 C CA . GLU A 1 104 ? -12.166 9.785 -0.138 1.00 88.88 104 GLU A CA 1
ATOM 859 C C . GLU A 1 104 ? -11.480 8.620 0.571 1.00 88.88 104 GLU A C 1
ATOM 861 O O . GLU A 1 104 ? -10.866 7.774 -0.070 1.00 88.88 104 GLU A O 1
ATOM 866 N N . VAL A 1 105 ? -11.591 8.576 1.901 1.00 92.88 105 VAL A N 1
ATOM 867 C CA . VAL A 1 105 ? -11.179 7.418 2.703 1.00 92.88 105 VAL A CA 1
ATOM 868 C C . VAL A 1 105 ? -12.264 6.349 2.628 1.00 92.88 105 VAL A C 1
ATOM 870 O O . VAL A 1 105 ? -13.406 6.626 2.997 1.00 92.88 105 VAL A O 1
ATOM 873 N N . PHE A 1 106 ? -11.895 5.147 2.193 1.00 93.38 106 PHE A N 1
ATOM 874 C CA . PHE A 1 106 ? -12.815 4.011 2.063 1.00 93.38 106 PHE A CA 1
ATOM 875 C C . PHE A 1 106 ? -12.671 3.003 3.193 1.00 93.38 106 PHE A C 1
ATOM 877 O O . PHE A 1 106 ? -13.665 2.472 3.682 1.00 93.38 106 PHE A O 1
ATOM 884 N N . GLY A 1 107 ? -11.447 2.772 3.656 1.00 95.25 107 GLY A N 1
ATOM 885 C CA . GLY A 1 107 ? -11.217 1.803 4.710 1.00 95.25 107 GLY A CA 1
ATOM 886 C C . GLY A 1 107 ? -9.852 1.922 5.346 1.00 95.25 107 GLY A C 1
ATOM 887 O O . GLY A 1 107 ? -8.954 2.600 4.842 1.00 95.25 107 GLY A O 1
ATOM 888 N N . ILE A 1 108 ? -9.725 1.241 6.475 1.00 97.44 108 ILE A N 1
ATOM 889 C CA . ILE A 1 108 ? -8.479 1.111 7.214 1.00 97.44 108 ILE A CA 1
ATOM 890 C C . ILE A 1 108 ? -8.123 -0.360 7.391 1.00 97.44 108 ILE A C 1
ATOM 892 O O . ILE A 1 108 ? -8.997 -1.224 7.428 1.00 97.44 108 ILE A O 1
ATOM 896 N N . ALA A 1 109 ? -6.837 -0.638 7.513 1.00 97.44 109 ALA A N 1
ATOM 897 C CA . ALA A 1 109 ? -6.306 -1.952 7.835 1.00 97.44 109 ALA A CA 1
ATOM 898 C C . ALA A 1 109 ? -5.162 -1.813 8.838 1.00 97.44 109 ALA A C 1
ATOM 900 O O . ALA A 1 109 ? -4.582 -0.736 8.996 1.00 97.44 109 ALA A O 1
ATOM 901 N N . ARG A 1 110 ? -4.820 -2.916 9.497 1.00 96.62 110 ARG A N 1
ATOM 902 C CA . ARG A 1 110 ? -3.634 -3.022 10.346 1.00 96.62 110 ARG A CA 1
ATOM 903 C C . ARG A 1 110 ? -2.809 -4.214 9.894 1.00 96.62 110 ARG A C 1
ATOM 905 O O . ARG A 1 110 ? -3.363 -5.299 9.726 1.00 96.62 110 ARG A O 1
ATOM 912 N N . THR A 1 111 ? -1.507 -4.030 9.709 1.00 95.56 111 THR A N 1
ATOM 913 C CA . THR A 1 111 ? -0.621 -5.121 9.293 1.00 95.56 111 THR A CA 1
ATOM 914 C C . THR A 1 111 ? -0.528 -6.178 10.401 1.00 95.56 111 THR A C 1
ATOM 916 O O . THR A 1 111 ? -0.163 -5.848 11.536 1.00 95.56 111 THR A O 1
ATOM 919 N N . PRO A 1 112 ? -0.877 -7.448 10.125 1.00 93.56 112 PRO A N 1
ATOM 920 C CA . PRO A 1 112 ? -0.858 -8.494 11.147 1.00 93.56 112 PRO A CA 1
ATOM 921 C C . PRO A 1 112 ? 0.572 -8.929 11.495 1.00 93.56 112 PRO A C 1
ATOM 923 O O . PRO A 1 112 ? 0.882 -9.209 12.653 1.00 93.56 112 PRO A O 1
ATOM 926 N N . ASP A 1 113 ? 1.455 -8.942 10.502 1.00 93.69 113 ASP A N 1
ATOM 927 C CA . ASP A 1 113 ? 2.836 -9.396 10.584 1.00 93.69 113 ASP A CA 1
ATOM 928 C C . ASP A 1 113 ? 3.778 -8.504 9.753 1.00 93.69 113 ASP A C 1
ATOM 930 O O . ASP A 1 113 ? 3.380 -7.480 9.199 1.00 93.69 113 ASP A O 1
ATOM 934 N N . ARG A 1 114 ? 5.075 -8.839 9.729 1.00 93.88 114 ARG A N 1
ATOM 935 C CA . ARG A 1 114 ? 6.056 -8.122 8.900 1.00 93.88 114 ARG A CA 1
ATOM 936 C C . ARG A 1 114 ? 5.834 -8.488 7.434 1.00 93.88 114 ARG A C 1
ATOM 938 O O . ARG A 1 114 ? 5.911 -9.661 7.080 1.00 93.88 114 ARG A O 1
ATOM 945 N N . ALA A 1 115 ? 5.701 -7.489 6.569 1.00 94.12 115 ALA A N 1
ATOM 946 C CA . ALA A 1 115 ? 5.369 -7.686 5.158 1.00 94.12 115 ALA A CA 1
ATOM 947 C C . ALA A 1 115 ? 6.375 -8.535 4.355 1.00 94.12 115 ALA A C 1
ATOM 949 O O . ALA A 1 115 ? 5.999 -9.181 3.376 1.00 94.12 115 ALA A O 1
ATOM 950 N N . ILE A 1 116 ? 7.650 -8.564 4.759 1.00 92.00 116 ILE A N 1
ATOM 951 C CA . ILE A 1 116 ? 8.736 -9.170 3.972 1.00 92.00 116 ILE A CA 1
ATOM 952 C C . ILE A 1 116 ? 8.565 -10.677 3.743 1.00 92.00 116 ILE A C 1
ATOM 954 O O . ILE A 1 116 ? 8.989 -11.197 2.712 1.00 92.00 116 ILE A O 1
ATOM 958 N N . GLY A 1 117 ? 7.916 -11.374 4.681 1.00 89.81 117 GLY A N 1
ATOM 959 C CA . GLY A 1 117 ? 7.605 -12.802 4.574 1.00 89.81 117 GLY A CA 1
ATOM 960 C C . GLY A 1 117 ? 6.322 -13.101 3.794 1.00 89.81 117 GLY A C 1
ATOM 961 O O . GLY A 1 117 ? 6.070 -14.254 3.458 1.00 89.81 117 GLY A O 1
ATOM 962 N N . CYS A 1 118 ? 5.535 -12.071 3.485 1.00 93.94 118 CYS A N 1
ATOM 963 C CA . CYS A 1 118 ? 4.154 -12.196 3.013 1.00 93.94 118 CYS A CA 1
ATOM 964 C C . CYS A 1 118 ? 3.984 -11.719 1.571 1.00 93.94 118 CYS A C 1
ATOM 966 O O . CYS A 1 118 ? 2.861 -11.651 1.073 1.00 93.94 118 CYS A O 1
ATOM 968 N N . TYR A 1 119 ? 5.085 -11.363 0.905 1.00 95.56 119 TYR A N 1
ATOM 969 C CA . TYR A 1 119 ? 5.043 -10.925 -0.478 1.00 95.56 119 TYR A CA 1
ATOM 970 C C . TYR A 1 119 ? 4.551 -12.044 -1.396 1.00 95.56 119 TYR A C 1
ATOM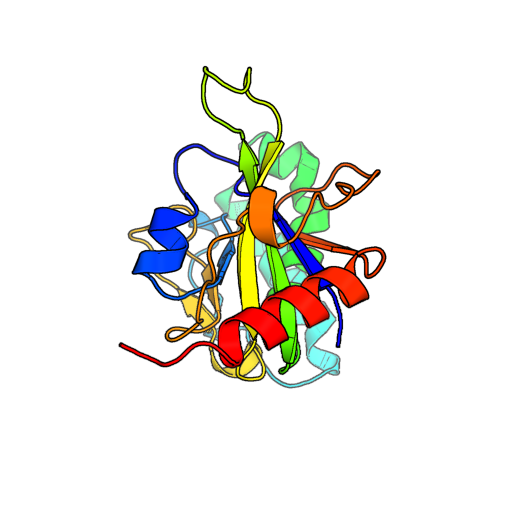 972 O O . TYR A 1 119 ? 5.069 -13.166 -1.371 1.00 95.56 119 TYR A O 1
ATOM 980 N N . GLN A 1 120 ? 3.605 -11.688 -2.258 1.00 95.06 120 GLN A N 1
ATOM 981 C CA . GLN A 1 120 ? 3.088 -12.527 -3.326 1.00 95.06 120 GLN A CA 1
ATOM 982 C C . GLN A 1 120 ? 2.979 -11.717 -4.620 1.00 95.06 120 GLN A C 1
ATOM 984 O O . GLN A 1 120 ? 2.863 -10.488 -4.616 1.00 95.06 120 GLN A O 1
ATOM 989 N N . TYR A 1 121 ? 3.030 -12.417 -5.749 1.00 95.88 121 TYR A N 1
ATOM 990 C CA . TYR A 1 121 ? 2.833 -11.835 -7.070 1.00 95.88 121 TYR A CA 1
ATOM 991 C C . TYR A 1 121 ? 1.733 -12.595 -7.801 1.00 95.88 121 TYR A C 1
ATOM 993 O O . TYR A 1 121 ? 1.830 -13.813 -7.931 1.00 95.88 121 TYR A O 1
ATOM 1001 N N . ASP A 1 122 ? 0.732 -11.867 -8.285 1.00 94.12 122 ASP A N 1
ATOM 1002 C CA . ASP A 1 122 ? -0.393 -12.409 -9.045 1.00 94.12 122 ASP A CA 1
ATOM 1003 C C . ASP A 1 122 ? -0.598 -11.581 -10.316 1.00 94.12 122 ASP A C 1
ATOM 1005 O O . ASP A 1 122 ? -1.029 -10.428 -10.262 1.00 94.12 122 ASP A O 1
ATOM 1009 N N . ASP A 1 123 ? -0.236 -12.152 -11.461 1.00 93.69 123 ASP A N 1
ATOM 1010 C CA . ASP A 1 123 ? -0.277 -11.478 -12.760 1.00 93.69 123 ASP A CA 1
ATOM 1011 C C . ASP A 1 123 ? -1.693 -11.312 -13.328 1.00 93.69 123 ASP A C 1
ATOM 1013 O O . ASP A 1 123 ? -1.873 -10.587 -14.311 1.00 93.69 123 ASP A O 1
ATOM 1017 N N . GLN A 1 124 ? -2.712 -11.894 -12.689 1.00 91.75 124 GLN A N 1
ATOM 1018 C CA . GLN A 1 124 ? -4.110 -11.703 -13.076 1.00 91.75 124 GLN A CA 1
ATOM 1019 C C . GLN A 1 124 ? -4.616 -10.288 -12.762 1.00 91.75 124 GLN A C 1
ATOM 1021 O O . GLN A 1 124 ? -5.597 -9.840 -13.357 1.00 91.75 124 GLN A O 1
ATOM 1026 N N . PHE A 1 125 ? -3.941 -9.566 -11.862 1.00 89.56 125 PHE A N 1
ATOM 1027 C CA . PHE A 1 125 ? -4.332 -8.229 -11.414 1.00 89.56 125 PHE A CA 1
ATOM 1028 C C . PHE A 1 125 ? -3.340 -7.162 -11.875 1.00 89.56 125 PHE A C 1
ATOM 1030 O O . PHE A 1 125 ? -2.133 -7.382 -11.931 1.00 89.56 125 PHE A O 1
ATOM 1037 N N . ASP A 1 126 ? -3.826 -5.948 -12.140 1.00 88.19 126 ASP A N 1
ATOM 1038 C CA . ASP A 1 126 ? -2.939 -4.819 -12.454 1.00 88.19 126 ASP A CA 1
ATOM 1039 C C . ASP A 1 126 ? -2.143 -4.367 -11.218 1.00 88.19 126 ASP A C 1
ATOM 1041 O O . ASP A 1 126 ? -0.973 -3.988 -11.328 1.00 88.19 126 ASP A O 1
ATOM 1045 N N . HIS A 1 127 ? -2.753 -4.471 -10.031 1.00 90.31 127 HIS A N 1
ATOM 1046 C CA . HIS A 1 127 ? -2.053 -4.411 -8.746 1.00 90.31 127 HIS A CA 1
ATOM 1047 C C . HIS A 1 127 ? -1.582 -5.815 -8.355 1.00 90.31 127 HIS A C 1
ATOM 1049 O O . HIS A 1 127 ? -2.155 -6.480 -7.487 1.00 90.31 127 HIS A O 1
ATOM 1055 N N . ALA A 1 128 ? -0.568 -6.284 -9.080 1.00 93.00 128 ALA A N 1
ATOM 1056 C CA . ALA A 1 128 ? -0.064 -7.651 -9.006 1.00 93.00 128 ALA A CA 1
ATOM 1057 C C . ALA A 1 128 ? 0.792 -7.928 -7.766 1.00 93.00 128 ALA A C 1
ATOM 1059 O O . ALA A 1 128 ? 0.908 -9.073 -7.331 1.00 93.00 128 ALA A O 1
ATOM 1060 N N . HIS A 1 129 ? 1.435 -6.898 -7.214 1.00 95.06 129 HIS A N 1
ATOM 1061 C CA . HIS A 1 129 ? 2.385 -7.040 -6.116 1.00 95.06 129 HIS A CA 1
ATOM 1062 C C . HIS A 1 129 ? 1.672 -6.895 -4.785 1.00 95.06 129 HIS A C 1
ATOM 1064 O O . HIS A 1 129 ? 1.228 -5.801 -4.462 1.00 95.06 129 HIS A O 1
ATOM 1070 N N . GLN A 1 130 ? 1.581 -7.975 -4.021 1.00 95.19 130 GLN A N 1
ATOM 1071 C CA . GLN A 1 130 ? 0.764 -8.047 -2.814 1.00 95.19 130 GLN A CA 1
ATOM 1072 C C . GLN A 1 130 ? 1.627 -8.297 -1.586 1.00 95.19 130 GLN A C 1
ATOM 1074 O O . GLN A 1 130 ? 2.637 -8.996 -1.670 1.00 95.19 130 GLN A O 1
ATOM 1079 N N . ILE A 1 131 ? 1.198 -7.759 -0.449 1.00 95.00 131 ILE A N 1
ATOM 1080 C CA . ILE A 1 131 ? 1.632 -8.181 0.882 1.00 95.00 131 ILE A CA 1
ATOM 1081 C C . ILE A 1 131 ? 0.395 -8.514 1.709 1.00 95.00 131 ILE A C 1
ATOM 1083 O O . ILE A 1 131 ? -0.635 -7.840 1.596 1.00 95.00 131 ILE A O 1
ATOM 1087 N N . HIS A 1 132 ? 0.551 -9.528 2.558 1.00 91.75 132 HIS A N 1
ATOM 1088 C CA . HIS A 1 132 ? -0.507 -10.138 3.364 1.00 91.75 132 HIS A CA 1
ATOM 1089 C C . HIS A 1 132 ? -1.584 -10.822 2.500 1.00 91.75 132 HIS A C 1
ATOM 1091 O O . HIS A 1 132 ? -1.941 -10.351 1.423 1.00 91.75 132 HIS A O 1
ATOM 1097 N N . ALA A 1 133 ? -2.090 -11.959 2.974 1.00 83.88 133 ALA A N 1
ATOM 1098 C CA . ALA A 1 133 ? -3.172 -12.712 2.319 1.00 83.88 133 ALA A CA 1
ATOM 1099 C C . ALA A 1 133 ? -4.407 -12.862 3.228 1.00 83.88 133 ALA A C 1
ATOM 1101 O O . ALA A 1 133 ? -5.378 -13.544 2.903 1.00 83.88 133 ALA A O 1
ATOM 1102 N N . ASP A 1 134 ? -4.353 -12.245 4.403 1.00 88.81 134 ASP A N 1
ATOM 1103 C CA . ASP A 1 134 ? -5.334 -12.331 5.470 1.00 88.81 134 ASP A CA 1
ATOM 1104 C C . ASP A 1 134 ? -5.653 -10.961 6.088 1.00 88.81 134 ASP A C 1
ATOM 1106 O O . ASP A 1 134 ? -6.339 -10.911 7.111 1.00 88.81 134 ASP A O 1
ATOM 1110 N N . LEU A 1 135 ? -5.236 -9.869 5.435 1.00 94.44 135 LEU A N 1
ATOM 1111 C CA . LEU A 1 135 ? -5.422 -8.495 5.891 1.00 94.44 135 LEU A CA 1
ATOM 1112 C C . LEU A 1 135 ? -6.905 -8.210 6.154 1.00 94.44 135 LEU A C 1
ATOM 1114 O O . LEU A 1 135 ? -7.754 -8.353 5.267 1.00 94.44 135 LEU A O 1
ATOM 1118 N N . GLU A 1 136 ? -7.212 -7.810 7.386 1.00 95.31 136 GLU A N 1
ATOM 1119 C CA . GLU A 1 136 ? -8.548 -7.364 7.765 1.00 95.31 136 GLU A CA 1
ATOM 1120 C C . GLU A 1 136 ? -8.716 -5.895 7.379 1.00 95.31 136 GLU A C 1
ATOM 1122 O O . GLU A 1 136 ? -7.995 -5.018 7.856 1.00 95.31 136 GLU A O 1
ATOM 1127 N N . TRP A 1 137 ? -9.699 -5.647 6.519 1.00 95.88 137 TRP A N 1
ATOM 1128 C CA . TRP A 1 137 ? -10.127 -4.311 6.146 1.00 95.88 137 TRP A CA 1
ATOM 1129 C C . TRP A 1 137 ? -11.385 -3.930 6.918 1.00 95.88 137 TRP A C 1
ATOM 1131 O O . TRP A 1 137 ? -12.349 -4.694 6.978 1.00 95.88 1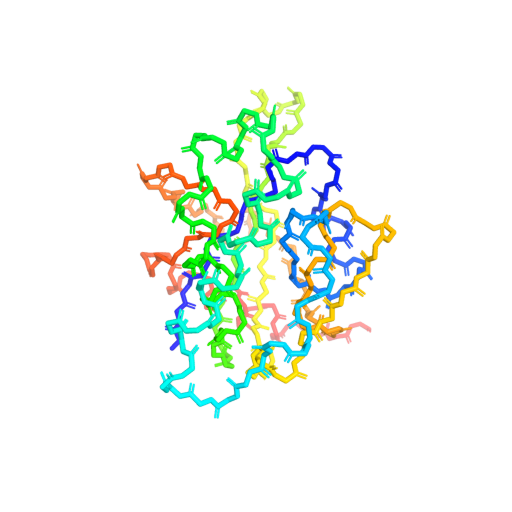37 TRP A O 1
ATOM 1141 N N . VAL A 1 138 ? -11.387 -2.712 7.444 1.00 95.81 138 VAL A N 1
ATOM 1142 C CA . VAL A 1 138 ? -12.510 -2.099 8.150 1.00 95.81 138 VAL A CA 1
ATOM 1143 C C . VAL A 1 138 ? -13.020 -0.933 7.320 1.00 95.81 138 VAL A C 1
ATOM 1145 O O . VAL A 1 138 ? -12.242 -0.052 6.951 1.00 95.81 138 VAL A O 1
ATOM 1148 N N . ASP A 1 139 ? -14.320 -0.927 7.038 1.00 95.19 139 ASP A N 1
ATOM 1149 C CA . ASP A 1 139 ? -14.972 0.151 6.295 1.00 95.19 139 ASP A CA 1
ATOM 1150 C C . ASP A 1 139 ? -14.902 1.463 7.084 1.00 95.19 139 ASP A C 1
ATOM 1152 O O . ASP A 1 139 ? -15.241 1.526 8.273 1.00 95.19 139 ASP A O 1
ATOM 1156 N N . TRP A 1 140 ? -14.479 2.541 6.425 1.00 94.62 140 TRP A N 1
ATOM 1157 C CA . TRP A 1 140 ? -14.426 3.847 7.063 1.00 94.62 140 TRP A CA 1
ATOM 1158 C C . TRP A 1 140 ? -15.786 4.540 7.003 1.00 94.62 140 TRP A C 1
ATOM 1160 O O . TRP A 1 140 ? -16.194 5.117 5.994 1.00 94.62 140 TRP A O 1
ATOM 1170 N N . HIS A 1 141 ? -16.487 4.555 8.133 1.00 91.62 141 HIS A N 1
ATOM 1171 C CA . HIS A 1 141 ? -17.746 5.277 8.267 1.00 91.62 141 HIS A CA 1
ATOM 1172 C C . HIS A 1 141 ? -17.528 6.666 8.870 1.00 91.62 141 HIS A C 1
ATOM 1174 O O . HIS A 1 141 ? -17.408 6.807 10.088 1.00 91.62 141 HIS A O 1
ATOM 1180 N N . ARG A 1 142 ? -17.571 7.714 8.035 1.00 90.25 142 ARG A N 1
ATOM 1181 C CA . ARG A 1 142 ? -17.421 9.117 8.480 1.00 90.25 142 ARG A CA 1
ATOM 1182 C C . ARG A 1 142 ? -18.374 9.507 9.609 1.00 90.25 142 ARG A C 1
ATOM 1184 O O . ARG A 1 142 ? -17.974 10.201 10.534 1.00 90.25 142 ARG A O 1
ATOM 1191 N N . ALA A 1 143 ? -19.619 9.031 9.567 1.00 90.31 143 ALA A N 1
ATOM 1192 C CA . ALA A 1 143 ? -20.612 9.315 10.605 1.00 90.31 143 ALA A CA 1
ATOM 1193 C C . ALA A 1 143 ? -20.229 8.745 11.985 1.00 90.31 143 ALA A C 1
ATOM 1195 O O . ALA A 1 143 ? -20.683 9.254 13.004 1.00 90.31 143 ALA A O 1
ATOM 1196 N N . ARG A 1 144 ? -19.402 7.693 12.018 1.00 90.69 144 ARG A N 1
ATOM 1197 C CA . ARG A 1 144 ? -18.983 7.012 13.246 1.00 90.69 144 ARG A CA 1
ATOM 1198 C C . ARG A 1 144 ? -17.597 7.445 13.713 1.00 90.69 144 ARG A C 1
ATOM 1200 O O . ARG A 1 144 ? -17.395 7.631 14.906 1.00 90.69 144 ARG A O 1
ATOM 1207 N N . PHE A 1 145 ? -16.651 7.570 12.785 1.00 92.69 145 PHE A N 1
ATOM 1208 C CA . PHE A 1 145 ? -15.236 7.805 13.090 1.00 92.69 145 PHE A CA 1
ATOM 1209 C C . PHE A 1 145 ? -14.777 9.242 12.804 1.00 92.69 145 PHE A C 1
ATOM 1211 O O . PHE A 1 145 ? -13.645 9.606 13.114 1.00 92.69 145 PHE A O 1
ATOM 1218 N N . GLY A 1 146 ? -15.657 10.073 12.241 1.00 91.88 146 GLY A N 1
ATOM 1219 C CA . GLY A 1 146 ? -15.343 11.432 11.823 1.00 91.88 146 GLY A CA 1
ATOM 1220 C C . GLY A 1 146 ? -14.599 11.499 10.489 1.00 91.88 146 GLY A C 1
ATOM 1221 O O . GLY A 1 146 ? -14.482 10.524 9.739 1.00 91.88 146 GLY A O 1
ATOM 1222 N N . GLU A 1 147 ? -14.112 12.697 10.180 1.00 93.25 147 GLU A N 1
ATOM 1223 C CA . GLU A 1 147 ? -13.333 12.980 8.978 1.00 93.25 147 GLU A CA 1
ATOM 1224 C C . GLU A 1 147 ? -11.828 12.967 9.293 1.00 93.25 147 GLU A C 1
ATOM 1226 O O . GLU A 1 147 ? -11.373 13.517 10.307 1.00 93.25 147 GLU A O 1
ATOM 1231 N N . LEU A 1 148 ? -11.055 12.316 8.419 1.00 94.69 148 LEU A N 1
ATOM 1232 C CA . LEU A 1 148 ? -9.596 12.367 8.445 1.00 94.69 148 LEU A CA 1
ATOM 1233 C C . LEU A 1 148 ? -9.122 13.507 7.549 1.00 94.69 148 LEU A C 1
ATOM 1235 O O . LEU A 1 148 ? -9.624 13.673 6.436 1.00 94.69 148 LEU A O 1
ATOM 1239 N N . ASN A 1 149 ? -8.122 14.258 8.005 1.00 94.50 149 ASN A N 1
ATOM 1240 C CA . ASN A 1 149 ? -7.470 15.228 7.138 1.00 94.50 149 ASN A CA 1
ATOM 1241 C C . ASN A 1 149 ? -6.587 14.479 6.136 1.00 94.50 149 ASN A C 1
ATOM 1243 O O . ASN A 1 149 ? -5.675 13.758 6.531 1.00 94.50 149 ASN A O 1
ATOM 1247 N N . LEU A 1 150 ? -6.857 14.654 4.841 1.00 92.69 150 LEU A N 1
ATOM 1248 C CA . LEU A 1 150 ? -6.044 14.047 3.789 1.00 92.69 150 LEU A CA 1
ATOM 1249 C C . LEU A 1 150 ? -4.606 14.601 3.810 1.00 92.69 150 LEU A C 1
ATOM 1251 O O . LEU A 1 150 ? -4.407 15.768 4.180 1.00 92.69 150 LEU A O 1
ATOM 1255 N N . PRO A 1 151 ? -3.608 13.820 3.352 1.00 91.56 151 PRO A N 1
ATOM 1256 C CA . PRO A 1 151 ? -2.239 14.297 3.231 1.00 91.56 151 PRO A CA 1
ATOM 1257 C C . PRO A 1 151 ? -2.154 15.569 2.387 1.00 91.56 151 PRO A C 1
ATOM 1259 O O . PRO A 1 151 ? -2.751 15.676 1.316 1.00 91.56 151 PRO A O 1
ATOM 1262 N N . ARG A 1 152 ? -1.367 16.540 2.856 1.00 88.81 152 ARG A N 1
ATOM 1263 C CA . ARG A 1 152 ? -1.174 17.827 2.158 1.00 88.81 152 ARG A CA 1
ATOM 1264 C C . ARG A 1 152 ? -0.220 17.731 0.968 1.00 88.81 152 ARG A C 1
ATOM 1266 O O . ARG A 1 152 ? -0.101 18.683 0.201 1.00 88.81 152 ARG A O 1
ATOM 1273 N N . VAL A 1 153 ? 0.478 16.607 0.836 1.00 87.31 153 VAL A N 1
ATOM 1274 C CA . VAL A 1 153 ? 1.418 16.333 -0.250 1.00 87.31 153 VAL A CA 1
ATOM 1275 C C . VAL A 1 153 ? 0.793 15.360 -1.239 1.00 87.31 153 VAL A C 1
ATOM 1277 O O . VAL A 1 153 ? 0.156 14.382 -0.856 1.00 87.31 153 VAL A O 1
ATOM 1280 N N . SER A 1 154 ? 0.989 15.619 -2.529 1.00 84.06 154 SER A N 1
ATOM 1281 C CA . SER A 1 154 ? 0.643 14.643 -3.560 1.00 84.06 154 SER A CA 1
ATOM 1282 C C . SER A 1 154 ? 1.602 13.458 -3.486 1.00 84.06 154 SER A C 1
ATOM 1284 O O . SER A 1 154 ? 2.813 13.641 -3.364 1.00 84.06 154 SER A O 1
ATOM 1286 N N . PHE A 1 155 ? 1.072 12.244 -3.585 1.00 85.94 155 PHE A N 1
ATOM 1287 C CA . PHE A 1 155 ? 1.861 11.018 -3.586 1.00 85.94 155 PHE A CA 1
ATOM 1288 C C . PHE A 1 155 ? 1.258 9.994 -4.548 1.00 85.94 155 PHE A C 1
ATOM 1290 O O . PHE A 1 155 ? 0.083 10.074 -4.907 1.00 85.94 155 PHE A O 1
ATOM 1297 N N . LYS A 1 156 ? 2.074 9.024 -4.971 1.00 80.00 156 LYS A N 1
ATOM 1298 C CA . LYS A 1 156 ? 1.638 7.916 -5.824 1.00 80.00 156 LYS A CA 1
ATOM 1299 C C . LYS A 1 156 ? 1.698 6.616 -5.033 1.00 80.00 156 LYS A C 1
ATOM 1301 O O . LYS A 1 156 ? 2.748 6.263 -4.504 1.00 80.00 156 LYS A O 1
ATOM 1306 N N . SER A 1 157 ? 0.573 5.909 -4.998 1.00 86.94 157 SER A N 1
ATOM 1307 C CA . SER A 1 157 ? 0.376 4.601 -4.364 1.00 86.94 157 SER A CA 1
ATOM 1308 C C . SER A 1 157 ? 0.505 4.555 -2.840 1.00 86.94 157 SER A C 1
ATOM 1310 O O . SER A 1 157 ? -0.426 4.071 -2.212 1.00 86.94 157 SER A O 1
ATOM 1312 N N . LEU A 1 158 ? 1.609 5.012 -2.239 1.00 91.31 158 LEU A N 1
ATOM 1313 C CA . LEU A 1 158 ? 1.847 4.901 -0.795 1.00 91.31 158 LEU A CA 1
ATOM 1314 C C . LEU A 1 158 ? 2.613 6.113 -0.242 1.00 91.31 158 LEU A C 1
ATOM 1316 O O . LEU A 1 158 ? 3.580 6.572 -0.851 1.00 91.31 158 LEU A O 1
ATOM 1320 N N . LEU A 1 159 ? 2.218 6.585 0.936 1.00 93.50 159 LEU A N 1
ATOM 1321 C CA . LEU A 1 159 ? 2.872 7.649 1.694 1.00 93.50 159 LEU A CA 1
ATOM 1322 C C . LEU A 1 159 ? 2.815 7.315 3.184 1.00 93.50 159 LEU A C 1
ATOM 1324 O O . LEU A 1 159 ? 1.761 6.945 3.683 1.00 93.50 159 LEU A O 1
ATOM 1328 N N . GLN A 1 160 ? 3.922 7.488 3.899 1.00 95.31 160 GLN A N 1
ATOM 1329 C CA . GLN A 1 160 ? 3.904 7.458 5.361 1.00 95.31 160 GLN A CA 1
ATOM 1330 C C . GLN A 1 160 ? 3.636 8.872 5.883 1.00 95.31 160 GLN A C 1
ATOM 1332 O O . GLN A 1 160 ? 4.386 9.788 5.542 1.00 95.31 160 GLN A O 1
ATOM 1337 N N . ASP A 1 161 ? 2.588 9.043 6.685 1.00 96.00 161 ASP A N 1
ATOM 1338 C CA . ASP A 1 161 ? 2.255 10.304 7.359 1.00 96.00 161 ASP A CA 1
ATOM 1339 C C . ASP A 1 161 ? 1.406 10.010 8.602 1.00 96.00 161 ASP A C 1
ATOM 1341 O O . ASP A 1 161 ? 0.226 9.667 8.501 1.00 96.00 161 ASP A O 1
ATOM 1345 N N . ASP A 1 162 ? 2.020 10.181 9.773 1.00 97.00 162 ASP A N 1
ATOM 1346 C CA . ASP A 1 162 ? 1.466 9.804 11.076 1.00 97.00 162 ASP A CA 1
ATOM 1347 C C . ASP A 1 162 ? 0.497 10.848 11.661 1.00 97.00 162 ASP A C 1
ATOM 1349 O O . ASP A 1 162 ? -0.010 10.666 12.767 1.00 97.00 162 ASP A O 1
ATOM 1353 N N . THR A 1 163 ? 0.203 11.933 10.934 1.00 96.75 163 THR A N 1
ATOM 1354 C CA . THR A 1 163 ? -0.621 13.051 11.433 1.00 96.75 163 THR A CA 1
ATOM 1355 C C . THR A 1 163 ? -1.994 12.602 11.953 1.00 96.75 163 THR A C 1
ATOM 1357 O O . THR A 1 163 ? -2.471 13.111 12.965 1.00 96.75 163 THR A O 1
ATOM 1360 N N . GLU A 1 164 ? -2.629 11.630 11.292 1.00 97.44 164 GLU A N 1
ATOM 1361 C CA . GLU A 1 164 ? -3.963 11.121 11.654 1.00 97.44 164 GLU A CA 1
ATOM 1362 C C . GLU A 1 164 ? -3.924 9.790 12.430 1.00 97.44 164 GLU A C 1
ATOM 1364 O O . GLU A 1 164 ? -4.975 9.210 12.719 1.00 97.44 164 GLU A O 1
ATOM 1369 N N . LEU A 1 165 ? -2.732 9.309 12.808 1.00 97.50 165 LEU A N 1
ATOM 1370 C CA . LEU A 1 165 ? -2.550 8.011 13.464 1.00 97.50 165 LEU A CA 1
ATOM 1371 C C . LEU A 1 165 ? -3.438 7.833 14.714 1.00 97.50 165 LEU A C 1
ATOM 1373 O O . LEU A 1 165 ? -4.136 6.819 14.775 1.00 97.50 165 LEU A O 1
ATOM 1377 N N . PRO A 1 166 ? -3.539 8.802 15.654 1.00 96.94 166 PRO A N 1
ATOM 1378 C CA . PRO A 1 166 ? -4.364 8.623 16.852 1.00 96.94 166 PRO A CA 1
ATOM 1379 C C . PRO A 1 166 ? -5.853 8.389 16.556 1.00 96.94 166 PRO A C 1
ATOM 1381 O O . PRO A 1 166 ? -6.524 7.647 17.274 1.00 96.94 166 PRO A O 1
ATOM 1384 N N . LYS A 1 167 ? -6.396 9.002 15.492 1.00 96.62 167 LYS A N 1
ATOM 1385 C CA . LYS A 1 167 ? -7.802 8.798 15.105 1.00 96.62 167 LYS A CA 1
ATOM 1386 C C . LYS A 1 167 ? -8.015 7.427 14.477 1.00 96.62 167 LYS A C 1
ATOM 1388 O O . LYS A 1 167 ? -9.019 6.776 14.760 1.00 96.62 167 LYS A O 1
ATOM 1393 N N . VAL A 1 168 ? -7.076 6.989 13.641 1.00 97.38 168 VAL A N 1
ATOM 1394 C CA . VAL A 1 168 ? -7.121 5.671 12.997 1.00 97.38 168 VAL A CA 1
ATOM 1395 C C . VAL A 1 168 ? -7.006 4.559 14.042 1.00 97.38 168 VAL A C 1
ATOM 1397 O O . VAL A 1 168 ? -7.780 3.606 14.003 1.00 97.38 168 VAL A O 1
ATOM 1400 N N . GLU A 1 169 ? -6.129 4.722 15.034 1.00 96.81 169 GLU A N 1
ATOM 1401 C CA . GLU A 1 169 ? -6.013 3.816 16.182 1.00 96.81 169 GLU A CA 1
ATOM 1402 C C . GLU A 1 169 ? -7.316 3.711 16.978 1.00 96.81 169 GLU A C 1
ATOM 1404 O O . GLU A 1 169 ? -7.785 2.606 17.269 1.00 96.81 169 GLU A O 1
ATOM 1409 N N . ALA A 1 170 ? -7.934 4.851 17.298 1.00 95.56 170 ALA A N 1
ATOM 1410 C CA . ALA A 1 170 ? -9.203 4.881 18.016 1.00 95.56 170 ALA A CA 1
ATOM 1411 C C . ALA A 1 170 ? -10.331 4.202 17.220 1.00 95.56 170 ALA A C 1
ATOM 1413 O O . ALA A 1 170 ? -11.107 3.427 17.784 1.00 95.56 170 ALA A O 1
ATOM 1414 N N . ALA A 1 171 ? -10.403 4.446 15.907 1.00 95.81 171 ALA A N 1
ATOM 1415 C CA . ALA A 1 171 ? -11.378 3.809 15.025 1.00 95.81 171 ALA A CA 1
ATOM 1416 C C . ALA A 1 171 ? -11.176 2.287 14.950 1.00 95.81 171 ALA A C 1
ATOM 1418 O O . ALA A 1 171 ? -12.143 1.531 15.071 1.00 95.81 171 ALA A O 1
ATOM 1419 N N . TRP A 1 172 ? -9.925 1.833 14.830 1.00 95.88 172 TRP A N 1
ATOM 1420 C CA . TRP A 1 172 ? -9.582 0.412 14.830 1.00 95.88 172 TRP A CA 1
ATOM 1421 C C . TRP A 1 172 ? -9.982 -0.277 16.140 1.00 95.88 172 TRP A C 1
ATOM 1423 O O . TRP A 1 172 ? -10.636 -1.320 16.125 1.00 95.88 172 TRP A O 1
ATOM 1433 N N . ALA A 1 173 ? -9.648 0.324 17.286 1.00 94.12 173 ALA A N 1
ATOM 1434 C CA . ALA A 1 173 ? -10.018 -0.205 18.598 1.00 94.12 173 ALA A CA 1
ATOM 1435 C C . ALA A 1 173 ? -11.545 -0.268 18.790 1.00 94.12 173 ALA A C 1
ATOM 1437 O O . ALA A 1 173 ? -12.068 -1.260 19.298 1.00 94.12 173 ALA A O 1
ATOM 1438 N N . ALA A 1 174 ? -12.272 0.759 18.337 1.00 92.25 174 ALA A N 1
ATOM 1439 C CA . ALA A 1 174 ? -13.731 0.800 18.402 1.00 92.25 174 ALA A CA 1
ATOM 1440 C C . ALA A 1 174 ? -14.404 -0.254 17.505 1.00 92.25 174 ALA A C 1
ATOM 1442 O O . ALA A 1 174 ? -15.491 -0.732 17.834 1.00 92.25 174 ALA A O 1
ATOM 1443 N N . HIS A 1 175 ? -13.786 -0.616 16.376 1.00 89.38 175 HIS A N 1
ATOM 1444 C CA . HIS A 1 175 ? -14.227 -1.739 15.546 1.00 89.38 175 HIS A CA 1
ATOM 1445 C C . HIS A 1 175 ? -13.966 -3.081 16.232 1.00 89.38 175 HIS A C 1
ATOM 1447 O O . HIS A 1 175 ? -14.882 -3.888 16.350 1.00 89.38 175 HIS A O 1
ATOM 1453 N N . ALA A 1 176 ? -12.759 -3.289 16.764 1.00 85.06 176 ALA A N 1
ATOM 1454 C CA . ALA A 1 176 ? -12.381 -4.533 17.439 1.00 85.06 176 ALA A CA 1
ATOM 1455 C C . ALA A 1 176 ? -13.235 -4.847 18.684 1.00 85.06 176 ALA A C 1
ATOM 1457 O O . ALA A 1 176 ? -13.372 -6.010 19.060 1.00 85.06 176 ALA A O 1
ATOM 1458 N N . ALA A 1 177 ? -13.814 -3.822 19.317 1.00 84.56 177 ALA A N 1
ATOM 1459 C CA . ALA A 1 177 ? -14.713 -3.959 20.460 1.00 84.56 177 ALA A CA 1
ATOM 1460 C C . ALA A 1 177 ? -16.157 -4.352 20.086 1.00 84.56 177 ALA A C 1
ATOM 1462 O O . ALA A 1 177 ? -16.964 -4.613 20.981 1.00 84.56 177 ALA A O 1
ATOM 1463 N N . LEU A 1 178 ? -16.517 -4.376 18.797 1.00 80.19 178 LEU A N 1
ATOM 1464 C CA . LEU A 1 178 ? -17.850 -4.800 18.378 1.00 80.19 178 LEU A CA 1
ATOM 1465 C C . LEU A 1 178 ? -18.028 -6.316 18.548 1.00 80.19 178 LEU A C 1
ATOM 1467 O O . LEU A 1 178 ? -17.112 -7.082 18.239 1.00 80.19 178 LEU A O 1
ATOM 1471 N N . PRO A 1 179 ? -19.214 -6.774 18.992 1.00 67.06 179 PRO A N 1
ATOM 1472 C CA . PRO A 1 179 ? -19.517 -8.196 19.016 1.00 67.06 179 PRO A CA 1
ATOM 1473 C C . PRO A 1 179 ? -19.436 -8.751 17.592 1.00 67.06 179 PRO A C 1
ATOM 1475 O O . PRO A 1 179 ? -20.091 -8.246 16.679 1.00 67.06 179 PRO A O 1
ATOM 1478 N N . LYS A 1 180 ? -18.606 -9.783 17.404 1.00 66.12 180 LYS A N 1
ATOM 1479 C CA . LYS A 1 180 ? -18.552 -10.531 16.146 1.00 66.12 180 LYS A CA 1
ATOM 1480 C C . LYS A 1 180 ? -19.876 -11.288 16.011 1.00 66.12 180 LYS A C 1
ATOM 1482 O O . LYS A 1 180 ? -20.196 -12.084 16.892 1.00 66.12 180 LYS A O 1
ATOM 1487 N N . ALA A 1 181 ? -20.647 -10.943 14.981 1.00 50.22 181 ALA A N 1
ATOM 1488 C CA . ALA A 1 181 ? -21.917 -11.587 14.649 1.00 50.22 181 ALA A CA 1
ATOM 1489 C C . ALA A 1 181 ? -21.718 -13.044 14.211 1.00 50.22 181 ALA A C 1
ATOM 1491 O O . ALA A 1 181 ? -20.649 -13.337 13.623 1.00 50.22 181 ALA A O 1
#

Foldseek 3Di:
DFEKEFEDPDPQDDPVNCQVQLWQFAADLQLPDCLVLQDPDPVSLVVQLVSQLVSCCVRCVPPVCCVVCVNCVSVVVSCQLAPAAFYKYWYWYQDDVVVVRDIDTFWMWGHHGGQSVAWAADSVGSRGTTGDRNIHIDTDDCVVLNDDDDDPDDDHGMDIDRPCVVSSVVVVVVVVPDPDD

Organism: NCBI:txid2952525

pLDDT: mean 90.44, std 9.18, range [50.22, 97.94]

Secondary structure (DSSP, 8-state):
--EEEEE--STTS-HHHHHHHTSEEE--GGG---GGG--S-GGGHHHHHHHHHHHHHHHTTT-HHHHHHTTTHHHHHHHHHTPPTT-EEEEEEE--GGGTT-EEEEEEEE-SS-GGGS-EE-TTSSS-EEE-SSPPEEE--HHHH-PPPPPSS--SSEEE-GGGHHHHHHHHHHHHTSPP-